Protein AF-A0A2N2HH01-F1 (afdb_monomer_lite)

Sequence (125 aa):
PMYVCATASTPIAAALALKGFSPGALLVFLLAGPATNAATMVMVGRLLGKKSAFIYVGSIIAATLVCAMAADALYLWLGFEVHAWLGDSGPEERSLLSILAALIMVAVLGRSVVLLALRKLGLRR

Radius of gyration: 20.47 Å; chains: 1; bounding box: 46×46×45 Å

Secondary structure (DSSP, 8-state):
-----HHHHHHHHHHHHTTT--HHHHHHHHHHHHHT-HHHHHHHHHHT-HHHHHHHHHHHHHHHHHHHHHHHHHHHHHT--GGGGTTT-SS----HHHHHHHHHHHHHHHHHHHHHHHHHTT---

pLDDT: mean 80.7, std 13.11, range [44.88, 96.25]

Foldseek 3Di:
DDQCDLVNLVVVLLVVLVVVDAPLVSQLSSQCRNQVDPVVLVVCCVPVHDVRSVVSVVVSVVVSVVVSVVRNVVCVVVVDRSCVVVVPVPVPPPDVVVVVVVVVVVVVVVVVVVVVVCVVVVVPD

Structure (mmCIF, N/CA/C/O backbone):
data_AF-A0A2N2HH01-F1
#
_entry.id   AF-A0A2N2HH01-F1
#
loop_
_atom_site.group_PDB
_atom_site.id
_atom_site.type_symbol
_atom_site.label_atom_id
_atom_site.label_alt_id
_atom_site.label_comp_id
_atom_site.label_asym_id
_atom_site.label_entity_id
_atom_site.label_seq_id
_atom_site.pdbx_PDB_ins_code
_atom_site.Cartn_x
_atom_site.Cartn_y
_atom_site.Cartn_z
_atom_site.occupancy
_atom_site.B_iso_or_equiv
_atom_site.auth_seq_id
_atom_site.auth_comp_id
_atom_site.auth_asym_id
_atom_site.auth_atom_id
_atom_site.pdbx_PDB_model_num
ATOM 1 N N . PRO A 1 1 ? -19.057 -1.882 -1.607 1.00 51.34 1 PRO A N 1
ATOM 2 C CA . PRO A 1 1 ? -17.781 -2.008 -0.864 1.00 51.34 1 PRO A CA 1
ATOM 3 C C . PRO A 1 1 ? -16.682 -2.603 -1.756 1.00 51.34 1 PRO A C 1
ATOM 5 O O . PRO A 1 1 ? -16.755 -3.769 -2.128 1.00 51.34 1 PRO A O 1
ATOM 8 N N . MET A 1 2 ? -15.714 -1.774 -2.155 1.00 44.88 2 MET A N 1
ATOM 9 C CA . MET A 1 2 ? -14.587 -2.207 -2.984 1.00 44.88 2 MET A CA 1
ATOM 10 C C . MET A 1 2 ? -13.596 -2.981 -2.113 1.00 44.88 2 MET A C 1
ATOM 12 O O . MET A 1 2 ? -12.880 -2.399 -1.303 1.00 44.88 2 MET A O 1
ATOM 16 N N . TYR A 1 3 ? -13.591 -4.304 -2.256 1.00 53.69 3 TYR A N 1
ATOM 17 C CA . TYR A 1 3 ? -12.553 -5.173 -1.711 1.00 53.69 3 TYR A CA 1
ATOM 18 C C . TYR A 1 3 ? -11.327 -5.021 -2.619 1.00 53.69 3 TYR A C 1
ATOM 20 O O . TYR A 1 3 ? -11.174 -5.749 -3.596 1.00 53.69 3 TYR A O 1
ATOM 28 N N . VAL A 1 4 ? -10.485 -4.023 -2.355 1.00 61.44 4 VAL A N 1
ATOM 29 C CA . VAL A 1 4 ? -9.203 -3.908 -3.055 1.00 61.44 4 VAL A CA 1
ATOM 30 C C . VAL A 1 4 ? -8.223 -4.812 -2.316 1.00 61.44 4 VAL A C 1
ATOM 32 O O . VAL A 1 4 ? -7.654 -4.451 -1.289 1.00 61.44 4 VAL A O 1
ATOM 35 N N . CYS A 1 5 ? -8.115 -6.056 -2.777 1.00 70.25 5 CYS A N 1
ATOM 36 C CA . CYS A 1 5 ? -7.090 -6.969 -2.289 1.00 70.25 5 CYS A CA 1
ATOM 37 C C . CYS A 1 5 ? -5.707 -6.459 -2.711 1.00 70.25 5 CYS A C 1
ATOM 39 O O . CYS A 1 5 ? -5.580 -5.770 -3.722 1.00 70.25 5 CYS A O 1
ATOM 41 N N . ALA A 1 6 ? -4.664 -6.824 -1.961 1.00 72.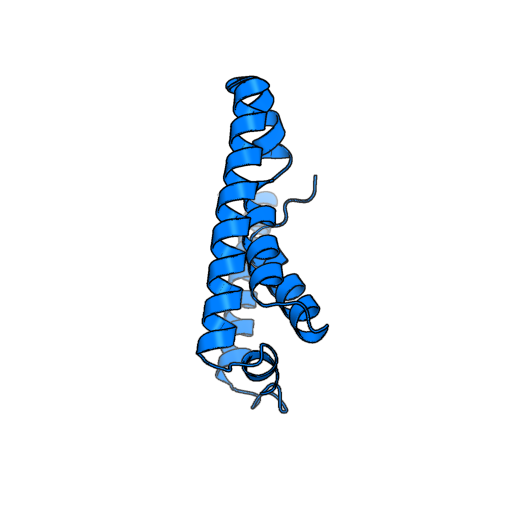62 6 ALA A N 1
ATOM 42 C CA . ALA A 1 6 ? -3.289 -6.405 -2.249 1.00 72.62 6 ALA A CA 1
ATOM 43 C C . ALA A 1 6 ? -2.898 -6.638 -3.724 1.00 72.62 6 ALA A C 1
ATOM 45 O O . ALA A 1 6 ? -2.262 -5.786 -4.333 1.00 72.62 6 ALA A O 1
ATOM 46 N N . THR A 1 7 ? -3.387 -7.729 -4.324 1.00 77.69 7 THR A N 1
ATOM 47 C CA . THR A 1 7 ? -3.196 -8.066 -5.742 1.00 77.69 7 THR A CA 1
ATOM 48 C C . THR A 1 7 ? -3.799 -7.040 -6.704 1.00 77.69 7 THR A C 1
ATOM 50 O O . THR A 1 7 ? -3.210 -6.773 -7.743 1.00 77.69 7 THR A O 1
ATOM 53 N N . ALA A 1 8 ? -4.955 -6.453 -6.380 1.00 81.00 8 ALA A N 1
ATOM 54 C CA . ALA A 1 8 ? -5.570 -5.395 -7.182 1.00 81.00 8 ALA A CA 1
ATOM 55 C C . ALA A 1 8 ? -4.874 -4.037 -6.978 1.00 81.00 8 ALA A C 1
ATOM 57 O O . ALA A 1 8 ? -4.848 -3.221 -7.897 1.00 81.00 8 ALA A O 1
ATOM 58 N N . SER A 1 9 ? -4.270 -3.802 -5.808 1.00 84.38 9 SER A N 1
ATOM 59 C CA . SER A 1 9 ? -3.494 -2.586 -5.535 1.00 84.38 9 SER A CA 1
ATOM 60 C C . SER A 1 9 ? -2.150 -2.560 -6.271 1.00 84.38 9 SER A C 1
ATOM 62 O O . SER A 1 9 ? -1.707 -1.488 -6.670 1.00 84.38 9 SER A O 1
ATOM 64 N N . THR A 1 10 ? -1.503 -3.707 -6.500 1.00 86.38 10 THR A N 1
ATOM 65 C CA . THR A 1 10 ? -0.206 -3.786 -7.200 1.00 86.38 10 THR A CA 1
ATOM 66 C C . THR A 1 10 ? -0.198 -3.158 -8.606 1.00 86.38 10 THR A C 1
ATOM 68 O O . THR A 1 10 ? 0.653 -2.300 -8.840 1.00 86.38 10 THR A O 1
ATOM 71 N N . PRO A 1 11 ? -1.113 -3.487 -9.545 1.00 84.38 11 PRO A N 1
ATOM 72 C CA . PRO A 1 11 ? -1.107 -2.873 -10.877 1.00 84.38 11 PRO A CA 1
ATOM 73 C C . PRO A 1 11 ? -1.449 -1.379 -10.836 1.00 84.38 11 PRO A C 1
ATOM 75 O O . PRO A 1 11 ? -0.938 -0.606 -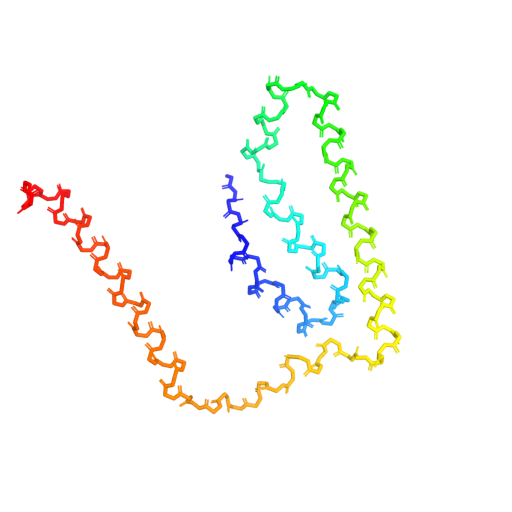11.643 1.00 84.38 11 PRO A O 1
ATOM 78 N N . ILE A 1 12 ? -2.274 -0.948 -9.877 1.00 86.44 12 ILE A N 1
ATOM 79 C CA . ILE A 1 12 ? -2.592 0.472 -9.688 1.00 86.44 12 ILE A CA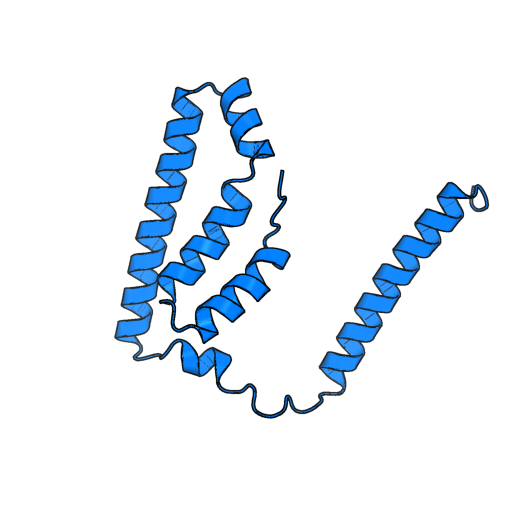 1
ATOM 80 C C . ILE A 1 12 ? -1.355 1.223 -9.187 1.00 86.44 12 ILE A C 1
ATOM 82 O O . ILE A 1 12 ? -1.037 2.286 -9.711 1.00 86.44 12 ILE A O 1
ATOM 86 N N . ALA A 1 13 ? -0.622 0.656 -8.225 1.00 87.88 13 ALA A N 1
ATOM 87 C CA . ALA A 1 13 ? 0.635 1.222 -7.748 1.00 87.88 13 ALA A CA 1
ATOM 88 C C . ALA A 1 13 ? 1.672 1.307 -8.878 1.00 87.88 13 ALA A C 1
ATOM 90 O O . ALA A 1 13 ? 2.297 2.347 -9.041 1.00 87.88 13 ALA A O 1
ATOM 91 N N . ALA A 1 14 ? 1.796 0.274 -9.716 1.00 85.06 14 ALA A N 1
ATOM 92 C CA . ALA A 1 14 ? 2.676 0.312 -10.886 1.00 85.06 14 ALA A CA 1
ATOM 93 C C . ALA A 1 14 ? 2.288 1.436 -11.868 1.00 85.06 14 ALA A C 1
ATOM 95 O O . ALA A 1 14 ? 3.143 2.194 -12.318 1.00 85.06 14 ALA A O 1
ATOM 96 N N . ALA A 1 15 ? 0.992 1.616 -12.143 1.00 85.31 15 ALA A N 1
ATOM 97 C CA . ALA A 1 15 ? 0.509 2.704 -12.995 1.00 85.31 15 ALA A CA 1
ATOM 98 C C . ALA A 1 15 ? 0.746 4.101 -12.386 1.00 85.31 15 ALA A C 1
ATOM 100 O O . ALA A 1 15 ? 1.016 5.055 -13.116 1.00 85.31 15 ALA A O 1
ATOM 101 N N . LEU A 1 16 ? 0.653 4.240 -11.059 1.00 87.38 16 LEU A N 1
ATOM 102 C CA . LEU A 1 16 ? 0.999 5.477 -10.350 1.00 87.38 16 LEU A CA 1
ATOM 103 C C . LEU A 1 16 ? 2.509 5.737 -10.374 1.00 87.38 16 LEU A C 1
ATOM 105 O O . LEU A 1 16 ? 2.929 6.883 -10.515 1.00 87.38 16 LEU A O 1
ATOM 109 N N . ALA A 1 17 ? 3.321 4.685 -10.310 1.00 85.00 17 ALA A N 1
ATOM 110 C CA . ALA A 1 17 ? 4.769 4.785 -10.406 1.00 85.00 17 ALA A CA 1
ATOM 111 C C . ALA A 1 17 ? 5.209 5.313 -11.781 1.00 85.00 17 ALA A C 1
ATOM 113 O O . ALA A 1 17 ? 6.019 6.231 -11.846 1.00 85.00 17 ALA A O 1
ATOM 114 N N . LEU A 1 18 ? 4.580 4.837 -12.867 1.00 81.81 18 LEU A N 1
ATOM 115 C CA . LEU A 1 18 ? 4.765 5.376 -14.227 1.00 81.81 18 LEU A CA 1
ATOM 116 C C . LEU A 1 18 ? 4.358 6.853 -14.359 1.00 81.81 18 LEU A C 1
ATOM 118 O O . LEU A 1 18 ? 4.793 7.543 -15.274 1.00 81.81 18 LEU A O 1
ATOM 122 N N . LYS A 1 19 ? 3.502 7.344 -13.459 1.00 81.62 19 LYS A N 1
ATOM 123 C CA . LYS A 1 19 ? 3.108 8.755 -13.373 1.00 81.62 19 LYS A CA 1
ATOM 124 C C . LYS A 1 19 ? 4.082 9.609 -12.552 1.00 81.62 19 LYS A C 1
ATOM 126 O O . LYS A 1 19 ? 3.826 10.798 -12.385 1.00 81.62 19 LYS A O 1
ATOM 131 N N . GLY A 1 20 ? 5.164 9.024 -12.038 1.00 81.44 20 GLY A N 1
ATOM 132 C CA . GLY A 1 20 ? 6.188 9.727 -11.267 1.00 81.44 20 GLY A CA 1
ATOM 133 C C . GLY A 1 20 ? 5.835 9.967 -9.800 1.00 81.44 20 GLY A C 1
ATOM 134 O O . GLY A 1 20 ? 6.384 10.877 -9.184 1.00 81.44 20 GLY A O 1
ATOM 135 N N . PHE A 1 21 ? 4.923 9.181 -9.219 1.00 86.50 21 PHE A N 1
ATOM 136 C CA . PHE A 1 21 ? 4.685 9.233 -7.773 1.00 86.50 21 PHE A CA 1
ATOM 137 C C . PHE A 1 21 ? 5.914 8.737 -6.991 1.00 86.50 21 PHE A C 1
ATOM 139 O O . PHE A 1 21 ? 6.613 7.826 -7.437 1.00 86.50 21 PHE A O 1
ATOM 146 N N . SER A 1 22 ? 6.160 9.318 -5.808 1.00 90.00 22 SER A N 1
ATOM 147 C CA . SER A 1 22 ? 7.289 8.926 -4.953 1.00 90.00 22 SER A CA 1
ATOM 148 C C . SER A 1 22 ? 7.150 7.475 -4.467 1.00 90.00 22 SER A C 1
ATOM 150 O O . SER A 1 22 ? 6.023 6.994 -4.287 1.00 90.00 22 SER A O 1
ATOM 152 N N . PRO A 1 23 ? 8.262 6.760 -4.216 1.00 87.81 23 PRO A N 1
ATOM 153 C CA . PRO A 1 23 ? 8.203 5.375 -3.762 1.00 87.81 23 PRO A CA 1
ATOM 154 C C . PRO A 1 23 ? 7.468 5.248 -2.421 1.00 87.81 23 PRO A C 1
ATOM 156 O O . PRO A 1 23 ? 6.689 4.311 -2.241 1.00 87.81 23 PRO A O 1
ATOM 159 N N . GLY A 1 24 ? 7.616 6.224 -1.519 1.00 90.69 24 GLY A N 1
ATOM 160 C CA 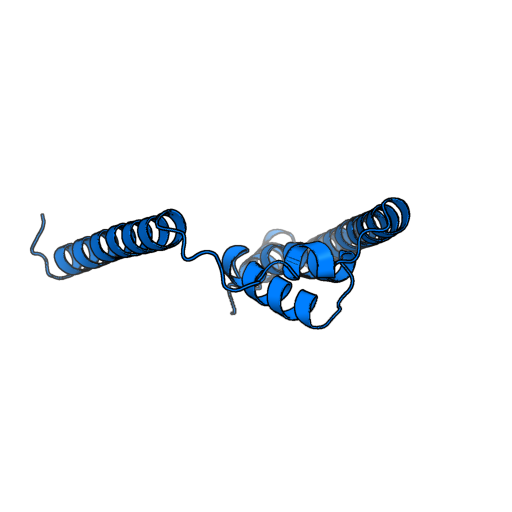. GLY A 1 24 ? 6.848 6.314 -0.282 1.00 90.69 24 GLY A CA 1
ATOM 161 C C . GLY A 1 24 ? 5.338 6.410 -0.519 1.00 90.69 24 GLY A C 1
ATOM 162 O O . GLY A 1 24 ? 4.577 5.689 0.125 1.00 90.69 24 GLY A O 1
ATOM 163 N N . ALA A 1 25 ? 4.881 7.217 -1.484 1.00 89.88 25 ALA A N 1
ATOM 164 C CA . ALA A 1 25 ? 3.456 7.340 -1.810 1.00 89.88 25 ALA A CA 1
ATOM 165 C C . ALA A 1 25 ? 2.852 6.023 -2.333 1.00 89.88 25 ALA A C 1
ATOM 167 O O . ALA A 1 25 ? 1.731 5.656 -1.968 1.00 89.88 25 ALA A O 1
ATOM 168 N N . LEU A 1 26 ? 3.610 5.276 -3.142 1.00 91.00 26 LEU A N 1
ATOM 169 C CA . LEU A 1 26 ? 3.216 3.945 -3.618 1.00 91.00 26 LEU A CA 1
ATOM 170 C C . LEU A 1 26 ? 3.098 2.949 -2.458 1.00 91.00 26 LEU A C 1
ATOM 172 O O . LEU A 1 26 ? 2.139 2.178 -2.389 1.00 91.00 26 LEU A O 1
ATOM 176 N N . LEU A 1 27 ? 4.047 3.002 -1.522 1.00 91.00 27 LEU A N 1
ATOM 177 C CA . LEU A 1 27 ? 4.085 2.163 -0.325 1.00 91.00 27 LEU A CA 1
ATOM 178 C C . LEU A 1 27 ? 2.868 2.427 0.576 1.00 91.00 27 LEU A C 1
ATOM 180 O O . LEU A 1 27 ? 2.198 1.487 1.006 1.00 91.00 27 LEU A O 1
ATOM 184 N N . VAL A 1 28 ? 2.518 3.700 0.791 1.00 91.50 28 VAL A N 1
ATOM 185 C CA . VAL A 1 28 ? 1.311 4.093 1.540 1.00 91.50 28 VAL A CA 1
ATOM 186 C C . VAL A 1 28 ? 0.058 3.532 0.878 1.00 91.50 28 VAL A C 1
ATOM 188 O O . VAL A 1 28 ? -0.773 2.942 1.564 1.00 91.50 28 VAL A O 1
ATOM 191 N N . PHE A 1 29 ? -0.076 3.660 -0.445 1.00 89.44 29 PHE A N 1
ATOM 192 C CA . PHE A 1 29 ? -1.228 3.128 -1.175 1.00 89.44 29 PHE A CA 1
ATOM 193 C C . PHE A 1 29 ? -1.355 1.600 -1.030 1.00 89.44 29 PHE A C 1
ATOM 195 O O . PHE A 1 29 ? -2.445 1.087 -0.754 1.00 89.44 29 PHE A O 1
ATOM 202 N N . LEU A 1 30 ? -0.238 0.874 -1.154 1.00 89.12 30 LEU A N 1
ATOM 203 C CA . LEU A 1 30 ? -0.195 -0.585 -1.021 1.00 89.12 30 LEU A CA 1
ATOM 204 C C . LEU A 1 30 ? -0.524 -1.071 0.396 1.00 89.12 30 LEU A C 1
ATOM 206 O O . LEU A 1 30 ? -1.168 -2.109 0.537 1.00 89.12 30 LEU A O 1
ATOM 210 N N . LEU A 1 31 ? -0.112 -0.339 1.435 1.00 88.88 31 LEU A N 1
ATOM 211 C CA . LEU A 1 31 ? -0.370 -0.702 2.831 1.00 88.88 31 LEU A CA 1
ATOM 212 C C . LEU A 1 31 ? -1.771 -0.292 3.296 1.00 88.88 31 LEU A C 1
ATOM 214 O O . LEU A 1 31 ? -2.482 -1.084 3.915 1.00 88.88 31 LEU A O 1
ATOM 218 N N . ALA A 1 32 ? -2.184 0.939 2.995 1.00 87.50 32 ALA A N 1
ATOM 219 C CA . ALA A 1 32 ? -3.449 1.484 3.470 1.00 87.50 32 ALA A CA 1
ATOM 220 C C . ALA A 1 32 ? -4.657 0.827 2.787 1.00 87.50 32 ALA A C 1
ATOM 222 O O . ALA A 1 32 ? -5.676 0.615 3.445 1.00 87.50 32 ALA A O 1
ATOM 223 N N . GLY A 1 33 ? -4.555 0.462 1.501 1.00 80.38 33 GLY A N 1
ATOM 224 C CA . GLY A 1 33 ? -5.666 -0.115 0.734 1.00 80.38 33 GLY A CA 1
ATOM 225 C C . GLY A 1 33 ? -6.248 -1.394 1.361 1.00 80.38 33 GLY A C 1
ATOM 226 O O . GLY A 1 33 ? -7.430 -1.412 1.707 1.00 80.38 33 GLY A O 1
ATOM 227 N N . PRO A 1 34 ? -5.441 -2.447 1.584 1.00 77.81 34 PRO A N 1
ATOM 228 C CA . PRO A 1 34 ? -5.897 -3.672 2.240 1.00 77.81 34 PRO A CA 1
ATOM 229 C C . PRO A 1 34 ? -6.259 -3.462 3.716 1.00 77.81 34 PRO A C 1
ATOM 231 O O . PRO A 1 34 ? -7.207 -4.075 4.210 1.00 77.81 34 PRO A O 1
ATOM 234 N N . ALA A 1 35 ? -5.518 -2.600 4.424 1.00 81.06 35 ALA A N 1
ATOM 235 C CA . ALA A 1 35 ? -5.709 -2.376 5.855 1.00 81.06 35 ALA A CA 1
ATOM 236 C C . ALA A 1 35 ? -7.023 -1.637 6.175 1.00 81.06 35 ALA A C 1
ATOM 238 O O . ALA A 1 35 ? -7.650 -1.902 7.196 1.00 81.06 35 ALA A O 1
ATOM 239 N N . THR A 1 36 ? -7.4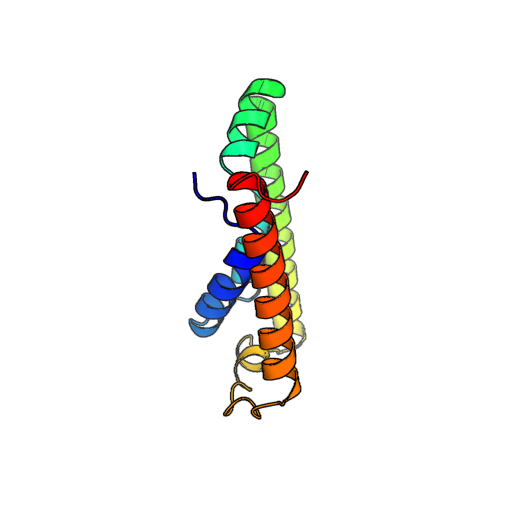95 -0.753 5.291 1.00 82.75 36 THR A N 1
ATOM 240 C CA . THR A 1 36 ? -8.681 0.097 5.521 1.00 82.75 36 THR A CA 1
ATOM 241 C C . THR A 1 36 ? -9.944 -0.396 4.811 1.00 82.75 36 THR A C 1
ATOM 243 O O . THR A 1 36 ? -10.809 0.385 4.416 1.00 82.75 36 THR A O 1
ATOM 246 N N . ASN A 1 37 ? -10.099 -1.711 4.657 1.00 79.00 37 ASN A N 1
ATOM 247 C CA . ASN A 1 37 ? -11.302 -2.280 4.056 1.00 79.00 37 ASN A CA 1
ATOM 248 C C . ASN A 1 37 ? -12.582 -1.830 4.803 1.00 79.00 37 ASN A C 1
ATOM 250 O O . ASN A 1 37 ? -12.678 -1.884 6.028 1.00 79.00 37 ASN A O 1
ATOM 254 N N . ALA A 1 38 ? -13.611 -1.407 4.061 1.00 72.75 38 ALA A N 1
ATOM 255 C CA . ALA A 1 38 ? -14.890 -0.974 4.628 1.00 72.75 38 ALA A CA 1
ATOM 256 C C . ALA A 1 38 ? -15.536 -2.039 5.538 1.00 72.75 38 ALA A C 1
ATOM 258 O O . ALA A 1 38 ? -16.166 -1.697 6.539 1.00 72.75 38 ALA A O 1
ATOM 259 N N . ALA A 1 39 ? -15.356 -3.327 5.225 1.00 73.69 39 ALA A N 1
ATOM 260 C CA . ALA A 1 39 ? -15.841 -4.420 6.061 1.00 73.69 39 ALA A CA 1
ATOM 261 C C . ALA A 1 39 ? -15.108 -4.482 7.414 1.00 73.69 39 ALA A C 1
ATOM 263 O O . ALA A 1 39 ? -15.762 -4.603 8.451 1.00 73.69 39 ALA A O 1
ATOM 264 N N . THR A 1 40 ? -13.775 -4.340 7.429 1.00 76.62 40 THR A N 1
ATOM 265 C CA . THR A 1 40 ? -12.993 -4.330 8.675 1.00 76.62 40 THR A CA 1
ATOM 266 C C . THR A 1 40 ? -13.253 -3.065 9.483 1.00 76.62 40 THR A C 1
ATOM 268 O O . THR A 1 40 ? -13.466 -3.171 10.685 1.00 76.62 40 THR A O 1
ATOM 271 N N . MET A 1 41 ? -13.357 -1.888 8.858 1.00 81.69 41 MET A N 1
ATOM 272 C CA . MET A 1 41 ? -13.681 -0.646 9.577 1.00 81.69 41 MET A CA 1
ATOM 273 C C . MET A 1 41 ? -15.049 -0.694 10.266 1.00 81.69 41 MET A C 1
ATOM 275 O O . MET A 1 41 ? -15.165 -0.310 11.432 1.00 81.69 41 MET A O 1
ATOM 279 N N . VAL A 1 42 ? -16.089 -1.191 9.584 1.00 80.94 42 VAL A N 1
ATOM 280 C CA . VAL A 1 42 ? -17.424 -1.330 10.193 1.00 80.94 42 VAL A CA 1
ATOM 281 C C . VAL A 1 42 ? -17.398 -2.352 11.330 1.00 80.94 42 VAL A C 1
ATOM 283 O O . VAL A 1 42 ? -18.005 -2.119 12.374 1.00 80.94 42 VAL A O 1
ATOM 286 N N . MET A 1 43 ? -16.684 -3.464 11.155 1.00 82.38 43 MET A N 1
ATOM 287 C CA . MET A 1 43 ? -16.590 -4.524 12.158 1.00 82.38 43 MET A CA 1
ATOM 288 C C . MET A 1 43 ? -15.807 -4.069 13.401 1.00 82.38 43 MET A C 1
ATOM 290 O O . MET A 1 43 ? -16.307 -4.223 14.513 1.00 82.38 43 MET A O 1
ATOM 294 N N . VAL A 1 44 ? -14.671 -3.386 13.227 1.00 84.19 44 VAL A N 1
ATOM 295 C CA . VAL A 1 44 ? -13.901 -2.765 14.321 1.00 84.19 44 VAL A CA 1
ATOM 296 C C . VAL A 1 44 ? -14.740 -1.712 15.045 1.00 84.19 44 VAL A C 1
ATOM 298 O O . VAL A 1 44 ? -14.819 -1.722 16.272 1.00 84.19 44 VAL A O 1
ATOM 301 N N . GLY A 1 45 ? -15.439 -0.843 14.309 1.00 84.19 45 GLY A N 1
ATOM 302 C CA . GLY A 1 45 ? -16.301 0.178 14.904 1.00 84.19 45 GLY A CA 1
ATOM 303 C C . GLY A 1 45 ? -17.469 -0.396 15.713 1.00 84.19 45 GLY A C 1
ATOM 304 O O . GLY A 1 45 ? -17.854 0.201 16.721 1.00 84.19 45 GLY A O 1
ATOM 305 N N . ARG A 1 46 ? -18.020 -1.549 15.303 1.00 82.94 46 ARG A N 1
ATOM 306 C CA . ARG A 1 46 ? -19.131 -2.220 15.999 1.00 82.94 46 ARG A CA 1
ATOM 307 C C . ARG A 1 46 ? -18.691 -3.111 17.159 1.00 82.94 46 ARG A C 1
ATOM 309 O O . ARG A 1 46 ? -19.394 -3.130 18.161 1.00 82.94 46 ARG A O 1
ATOM 316 N N . LEU A 1 47 ? -17.576 -3.833 17.039 1.00 86.00 47 LEU A N 1
ATOM 317 C CA . LEU A 1 47 ? -17.123 -4.777 18.069 1.00 86.00 47 LEU A CA 1
ATOM 318 C C . LEU A 1 47 ? -16.221 -4.134 19.125 1.00 86.00 47 LEU A C 1
ATOM 320 O O . LEU A 1 47 ? -16.346 -4.459 20.299 1.00 86.00 47 LEU A O 1
ATOM 324 N N . LEU A 1 48 ? -15.319 -3.232 18.727 1.00 84.19 48 LEU A N 1
ATOM 325 C CA . LEU A 1 48 ? -14.343 -2.603 19.630 1.00 84.19 48 LEU A CA 1
ATOM 326 C C . LEU A 1 48 ? -14.724 -1.154 19.993 1.00 84.19 48 LEU A C 1
ATOM 328 O O . LEU A 1 48 ? -14.117 -0.537 20.869 1.00 84.19 48 LEU A O 1
ATOM 332 N N . GLY A 1 49 ? -15.747 -0.600 19.339 1.00 88.25 49 GLY A N 1
ATOM 333 C CA . GLY A 1 49 ? -16.265 0.741 19.595 1.00 88.25 49 GLY A CA 1
ATOM 334 C C . GLY A 1 49 ? -15.520 1.862 18.857 1.00 88.25 49 GLY A C 1
ATOM 335 O O . GLY A 1 49 ? -14.417 1.706 18.331 1.00 88.25 49 GLY A O 1
ATOM 336 N N . LYS A 1 50 ? -16.137 3.052 18.835 1.00 86.06 50 LYS A N 1
ATOM 337 C CA . LYS A 1 50 ? -15.679 4.206 18.033 1.00 86.06 50 LYS A CA 1
ATOM 338 C C . LYS A 1 50 ? -14.274 4.702 18.393 1.00 86.06 50 LYS A C 1
ATOM 340 O O . LYS A 1 50 ? -13.522 5.077 17.501 1.00 86.06 50 LYS A O 1
ATOM 345 N N . LYS A 1 51 ? -13.904 4.694 19.681 1.00 89.56 51 LYS A N 1
ATOM 346 C CA . LYS A 1 51 ? -12.569 5.133 20.132 1.00 89.56 51 LYS A CA 1
ATOM 347 C C . LYS A 1 51 ? -11.466 4.219 19.591 1.00 89.56 51 LYS A C 1
ATOM 349 O O . LYS A 1 51 ? -10.450 4.708 19.112 1.00 89.56 51 LYS A O 1
ATOM 354 N N . SER A 1 52 ? -11.695 2.906 19.613 1.00 86.62 52 SER A N 1
ATOM 355 C CA . SER A 1 52 ? -10.739 1.924 19.097 1.00 86.62 52 SER A CA 1
ATOM 356 C C . SER A 1 52 ? -10.592 2.020 17.576 1.00 86.62 52 SER A C 1
ATOM 358 O O . SER A 1 52 ? -9.475 1.969 17.072 1.00 86.62 52 SER A O 1
ATOM 360 N N . ALA A 1 53 ? -11.682 2.288 16.847 1.00 87.25 53 ALA A N 1
ATOM 361 C CA . ALA A 1 53 ? -11.621 2.537 15.405 1.00 87.25 53 ALA A CA 1
ATOM 362 C C . ALA A 1 53 ? -10.758 3.763 15.044 1.00 87.25 53 ALA A C 1
ATOM 364 O O . ALA A 1 53 ? -9.978 3.703 14.096 1.00 87.25 53 ALA A O 1
ATOM 365 N N . PHE A 1 54 ? -10.840 4.852 15.818 1.00 89.69 54 PHE A N 1
ATOM 366 C CA . PHE A 1 54 ? -9.970 6.019 15.624 1.00 89.69 54 PHE A CA 1
ATOM 367 C C . PHE A 1 54 ? -8.498 5.699 15.890 1.00 89.69 54 PHE A C 1
ATOM 369 O O . PHE A 1 54 ? -7.643 6.098 15.106 1.00 89.69 54 PHE A O 1
ATOM 376 N N . ILE A 1 55 ? -8.203 4.958 16.961 1.00 91.31 55 ILE A N 1
ATOM 377 C CA . ILE A 1 55 ? -6.832 4.527 17.270 1.00 91.31 55 ILE A CA 1
ATOM 378 C C . ILE A 1 55 ? -6.294 3.613 16.162 1.00 91.31 55 ILE A C 1
ATOM 380 O O . ILE A 1 55 ? -5.146 3.762 15.762 1.00 91.31 55 ILE A O 1
ATOM 384 N N . TYR A 1 56 ? -7.124 2.715 15.630 1.00 89.06 56 TYR A N 1
ATOM 385 C CA . TYR A 1 56 ? -6.766 1.817 14.532 1.00 89.06 56 TYR A CA 1
ATOM 386 C C . TYR A 1 56 ? -6.409 2.570 13.245 1.00 89.06 56 TYR A C 1
ATOM 388 O O . TYR A 1 56 ? -5.364 2.331 12.650 1.00 89.06 56 TYR A O 1
ATOM 396 N N . VAL A 1 57 ? -7.246 3.520 12.822 1.00 90.00 57 VAL A N 1
ATOM 397 C CA . VAL A 1 57 ? -6.944 4.336 11.636 1.00 90.00 57 VAL A CA 1
ATOM 398 C C . VAL A 1 57 ? -5.737 5.239 11.898 1.00 90.00 57 VAL A C 1
ATOM 400 O O . VAL A 1 57 ? -4.859 5.353 11.046 1.00 90.00 57 VAL A O 1
ATOM 403 N N . GLY A 1 58 ? -5.648 5.830 13.091 1.00 92.50 58 GLY A N 1
ATOM 404 C CA . GLY A 1 58 ? -4.517 6.661 13.494 1.00 92.50 58 GLY A CA 1
ATOM 405 C C . GLY A 1 58 ? -3.188 5.904 13.486 1.00 92.50 58 GLY A C 1
ATOM 406 O O . GLY A 1 58 ? -2.192 6.438 13.002 1.00 92.50 58 GLY A O 1
ATOM 407 N N . SER A 1 59 ? -3.164 4.651 13.950 1.00 92.50 59 SER A N 1
ATOM 408 C CA . SER A 1 59 ? -1.952 3.828 13.937 1.00 92.50 59 SER A CA 1
ATOM 409 C C . SER A 1 59 ? -1.541 3.435 12.520 1.00 92.50 59 SER A C 1
ATOM 411 O O . SER A 1 59 ? -0.351 3.469 12.217 1.00 92.50 59 SER A O 1
ATOM 413 N N . ILE A 1 60 ? -2.499 3.150 11.628 1.00 92.00 60 ILE A N 1
ATOM 414 C CA . ILE A 1 60 ? -2.216 2.913 10.205 1.00 92.00 60 ILE A CA 1
ATOM 415 C C . ILE A 1 60 ? -1.604 4.162 9.571 1.00 92.00 60 ILE A C 1
ATOM 417 O O . ILE A 1 60 ? -0.579 4.054 8.902 1.00 92.00 60 ILE A O 1
ATOM 421 N N . ILE A 1 61 ? -2.188 5.343 9.793 1.00 92.75 61 ILE A N 1
ATOM 422 C CA . ILE A 1 61 ? -1.666 6.606 9.251 1.00 92.75 61 ILE A CA 1
ATOM 423 C C . ILE A 1 61 ? -0.242 6.852 9.760 1.00 92.75 61 ILE A C 1
ATOM 425 O O . ILE A 1 61 ? 0.655 7.116 8.965 1.00 92.75 61 ILE A O 1
ATOM 429 N N . ALA A 1 62 ? -0.010 6.710 11.066 1.00 95.25 62 ALA A N 1
ATOM 430 C CA . ALA A 1 62 ? 1.308 6.928 11.651 1.00 95.25 62 ALA A CA 1
ATOM 431 C C . ALA A 1 62 ? 2.348 5.935 11.108 1.00 95.25 62 ALA A C 1
ATOM 433 O O . ALA A 1 62 ? 3.416 6.347 10.662 1.00 95.25 62 ALA A O 1
ATOM 434 N N . ALA A 1 63 ? 2.029 4.638 11.090 1.00 94.25 63 ALA A N 1
ATOM 435 C CA . ALA A 1 63 ? 2.939 3.605 10.603 1.00 94.25 63 ALA A CA 1
ATOM 436 C C . ALA A 1 63 ? 3.258 3.778 9.112 1.00 94.25 63 ALA A C 1
ATOM 438 O O . ALA A 1 63 ? 4.420 3.727 8.718 1.00 94.25 63 ALA A O 1
ATOM 439 N N . THR A 1 64 ? 2.240 4.030 8.283 1.00 93.88 64 THR A N 1
ATOM 440 C CA . THR A 1 64 ? 2.435 4.216 6.839 1.00 93.88 64 THR A CA 1
ATOM 441 C C . THR A 1 64 ? 3.237 5.474 6.527 1.00 93.88 64 THR A C 1
ATOM 443 O O . THR A 1 64 ? 4.112 5.401 5.673 1.00 93.88 64 THR A O 1
ATOM 446 N N . LEU A 1 65 ? 3.028 6.585 7.243 1.00 94.75 65 LEU A N 1
ATOM 447 C CA . LEU A 1 65 ? 3.840 7.798 7.090 1.00 94.75 65 LEU A CA 1
ATOM 448 C C . LEU A 1 65 ? 5.301 7.573 7.486 1.00 94.75 65 LEU A C 1
ATOM 450 O O . LEU A 1 65 ? 6.195 7.962 6.740 1.00 94.75 65 LEU A O 1
ATOM 454 N N . VAL A 1 66 ? 5.553 6.913 8.620 1.00 96.25 66 VAL A N 1
ATOM 455 C CA . VAL A 1 66 ? 6.923 6.591 9.055 1.00 96.25 66 VAL A CA 1
ATOM 456 C C . VAL A 1 66 ? 7.620 5.717 8.014 1.00 96.25 66 VAL A C 1
ATOM 458 O O . VAL A 1 66 ? 8.743 6.016 7.611 1.00 96.25 66 VAL A O 1
ATOM 461 N N . CYS A 1 67 ? 6.945 4.675 7.522 1.00 93.81 67 CYS A N 1
ATOM 462 C CA . CYS A 1 67 ? 7.476 3.824 6.460 1.00 93.81 67 CYS A CA 1
ATOM 463 C C . CYS A 1 67 ? 7.684 4.584 5.144 1.00 93.81 67 CYS A C 1
ATOM 465 O O . CYS A 1 67 ? 8.678 4.340 4.470 1.00 93.81 67 CYS A O 1
ATOM 467 N N . ALA A 1 68 ? 6.787 5.502 4.781 1.00 94.00 68 ALA A N 1
ATOM 468 C CA . ALA A 1 68 ? 6.905 6.307 3.568 1.00 94.00 68 ALA A CA 1
ATOM 469 C C . ALA A 1 68 ? 8.129 7.219 3.618 1.00 94.00 68 ALA A C 1
ATOM 471 O O . ALA A 1 68 ? 8.935 7.208 2.697 1.00 94.00 68 ALA A O 1
ATOM 472 N N . MET A 1 69 ? 8.301 7.946 4.726 1.00 94.12 69 MET A N 1
ATOM 473 C CA . MET A 1 69 ? 9.461 8.810 4.939 1.00 94.12 69 MET A CA 1
ATOM 474 C C . MET A 1 69 ? 10.758 8.003 4.951 1.00 94.12 69 MET A C 1
ATOM 476 O O . MET A 1 69 ? 11.744 8.425 4.355 1.00 94.12 69 MET A O 1
ATOM 480 N N . ALA A 1 70 ? 10.758 6.830 5.592 1.00 94.00 70 ALA A N 1
ATOM 481 C CA . ALA A 1 70 ? 11.907 5.932 5.583 1.00 94.00 70 ALA A CA 1
ATOM 482 C C . ALA A 1 70 ? 12.225 5.425 4.167 1.00 94.00 70 ALA A C 1
ATOM 484 O O . ALA A 1 70 ? 13.390 5.390 3.787 1.00 94.00 70 ALA A O 1
ATOM 485 N N . ALA A 1 71 ? 11.209 5.068 3.378 1.00 90.62 71 ALA A N 1
ATOM 486 C CA . ALA A 1 71 ? 11.382 4.619 2.001 1.00 90.62 71 ALA A CA 1
ATOM 487 C C . ALA A 1 71 ? 11.897 5.741 1.091 1.00 90.62 71 ALA A C 1
ATOM 489 O O . ALA A 1 71 ? 12.849 5.517 0.349 1.00 90.62 71 ALA A O 1
ATOM 490 N N . ASP A 1 72 ? 11.329 6.945 1.184 1.00 90.94 72 ASP A N 1
ATOM 491 C CA . ASP A 1 72 ? 11.784 8.107 0.416 1.00 90.94 72 ASP A CA 1
ATOM 492 C C . ASP A 1 72 ? 13.223 8.492 0.802 1.00 90.94 72 ASP A C 1
ATOM 494 O O . ASP A 1 72 ? 14.057 8.715 -0.075 1.00 90.94 72 ASP A O 1
ATOM 498 N N . ALA A 1 73 ? 13.559 8.487 2.098 1.00 90.56 73 ALA A N 1
ATOM 499 C CA . ALA A 1 73 ? 14.918 8.746 2.577 1.00 90.56 73 ALA A CA 1
ATOM 500 C C . ALA A 1 73 ? 15.916 7.676 2.109 1.00 90.56 73 ALA A C 1
ATOM 502 O O . ALA A 1 73 ? 17.032 8.002 1.708 1.00 90.56 73 ALA A O 1
ATOM 503 N N . LEU A 1 74 ? 15.512 6.404 2.130 1.00 89.44 74 LEU A N 1
ATOM 504 C CA . LEU A 1 74 ? 16.333 5.300 1.646 1.00 89.44 74 LEU A CA 1
ATOM 505 C C . LEU A 1 74 ? 16.573 5.420 0.136 1.00 89.44 74 LEU A C 1
ATOM 507 O O . LEU A 1 74 ? 17.708 5.302 -0.308 1.00 89.44 74 LEU A O 1
ATOM 511 N N . TYR A 1 75 ? 15.540 5.719 -0.653 1.00 86.38 75 TYR A N 1
ATOM 512 C CA . TYR A 1 75 ? 15.678 5.921 -2.099 1.00 86.38 75 TYR A CA 1
ATOM 513 C C . TYR A 1 75 ? 16.571 7.118 -2.441 1.00 86.38 75 TYR A C 1
ATOM 515 O O . TYR A 1 75 ? 17.413 7.009 -3.332 1.00 86.38 75 TYR A O 1
ATOM 523 N N . LEU A 1 76 ? 16.450 8.221 -1.695 1.00 85.88 76 LEU A N 1
ATOM 524 C CA . LEU A 1 76 ? 17.346 9.374 -1.810 1.00 85.88 76 LEU A CA 1
ATOM 525 C C . LEU A 1 76 ? 18.799 9.006 -1.486 1.00 85.88 76 LEU A C 1
ATOM 527 O O . LEU A 1 76 ? 19.705 9.442 -2.190 1.00 85.88 76 LEU A O 1
ATOM 531 N N . TRP A 1 77 ? 19.028 8.192 -0.450 1.00 86.69 77 TRP A N 1
ATOM 532 C CA . TRP A 1 77 ? 20.375 7.775 -0.053 1.00 86.69 77 TRP A CA 1
ATOM 533 C C . TRP A 1 77 ? 21.025 6.827 -1.068 1.00 86.69 77 TRP A C 1
ATOM 535 O O . TRP A 1 77 ? 22.221 6.938 -1.326 1.00 86.69 77 TRP A O 1
ATOM 545 N N . LEU A 1 78 ? 20.245 5.928 -1.678 1.00 83.62 78 LEU A N 1
ATOM 546 C CA . LEU A 1 78 ? 20.739 5.016 -2.716 1.00 83.62 78 LEU A CA 1
ATOM 547 C C . LEU A 1 78 ? 20.846 5.681 -4.099 1.00 83.62 78 LEU A C 1
ATOM 549 O O . LEU A 1 78 ? 21.447 5.097 -4.998 1.00 83.62 78 LEU A O 1
ATOM 553 N N . GLY A 1 79 ? 20.274 6.876 -4.288 1.00 76.19 79 GLY A N 1
ATOM 554 C CA . GLY A 1 79 ? 20.231 7.548 -5.589 1.00 76.19 79 GLY A CA 1
ATOM 555 C C . GLY A 1 79 ? 19.403 6.791 -6.633 1.00 76.19 79 GLY A C 1
ATOM 556 O O . GLY A 1 79 ? 19.634 6.947 -7.830 1.00 76.19 79 GLY A O 1
ATOM 557 N N . PHE A 1 80 ? 18.465 5.943 -6.199 1.00 72.94 80 PHE A N 1
ATOM 558 C CA . PHE A 1 80 ? 17.612 5.188 -7.111 1.00 72.94 80 PHE A CA 1
ATOM 559 C C . PHE A 1 80 ? 16.458 6.053 -7.611 1.00 72.94 80 PHE A C 1
ATOM 561 O O . PHE A 1 80 ? 15.655 6.556 -6.827 1.00 72.94 80 PHE A O 1
ATOM 568 N N . GLU A 1 81 ? 16.313 6.160 -8.930 1.00 66.56 81 GLU A N 1
ATOM 569 C CA . GLU A 1 81 ? 15.063 6.636 -9.510 1.00 66.56 81 GLU A CA 1
ATOM 570 C C . GLU A 1 81 ? 14.016 5.522 -9.467 1.00 66.56 81 GLU A C 1
ATOM 572 O O . GLU A 1 81 ? 14.279 4.386 -9.864 1.00 66.56 81 GLU A O 1
ATOM 577 N N . VAL A 1 82 ? 12.791 5.855 -9.047 1.00 64.25 82 VAL A N 1
ATOM 578 C CA . VAL A 1 82 ? 11.626 4.947 -9.116 1.00 64.25 82 VAL A CA 1
ATOM 579 C C . VAL A 1 82 ? 11.473 4.359 -10.522 1.00 64.25 82 VAL A C 1
ATOM 581 O O . VAL A 1 82 ? 11.134 3.189 -10.679 1.00 64.25 82 VAL A O 1
ATOM 584 N N . HIS A 1 83 ? 11.810 5.146 -11.547 1.00 57.16 83 HIS A N 1
ATOM 585 C CA . HIS A 1 83 ? 11.753 4.750 -12.950 1.00 57.16 83 HIS A CA 1
ATOM 586 C C . HIS A 1 83 ? 12.768 3.668 -13.335 1.00 57.16 83 HIS A C 1
ATOM 588 O O . HIS A 1 83 ? 12.511 2.950 -14.294 1.00 57.16 83 HIS A O 1
ATOM 594 N N . ALA A 1 84 ? 13.861 3.467 -12.590 1.00 57.78 84 ALA A N 1
ATOM 595 C CA . ALA A 1 84 ? 14.845 2.425 -12.901 1.00 57.78 84 ALA A CA 1
ATOM 596 C C . ALA A 1 84 ? 14.278 0.999 -12.741 1.00 57.78 84 ALA A C 1
ATOM 598 O O . ALA A 1 84 ? 14.744 0.073 -13.394 1.00 57.78 84 ALA A O 1
ATOM 599 N N . TRP A 1 85 ? 13.239 0.827 -11.916 1.00 62.78 85 TRP A N 1
ATOM 600 C CA . TRP A 1 85 ? 12.581 -0.464 -11.675 1.00 62.78 85 TRP A CA 1
ATOM 601 C C . TRP A 1 85 ? 11.441 -0.744 -12.670 1.00 62.78 85 TRP A C 1
ATOM 603 O O . TRP A 1 85 ? 11.025 -1.888 -12.823 1.00 62.78 85 TRP A O 1
ATOM 613 N N . LEU A 1 86 ? 10.918 0.298 -13.330 1.00 60.50 86 LEU A N 1
ATOM 614 C CA . LEU A 1 86 ? 9.820 0.216 -14.310 1.00 60.50 86 LEU A CA 1
ATOM 615 C C . LEU A 1 86 ? 10.304 0.382 -15.763 1.00 60.50 86 LEU A C 1
ATOM 617 O O . LEU A 1 86 ? 9.610 -0.020 -16.698 1.00 60.50 86 LEU A O 1
ATOM 621 N N . GLY A 1 87 ? 11.483 0.983 -15.942 1.00 50.62 87 GLY A N 1
ATOM 622 C CA . GLY A 1 87 ? 12.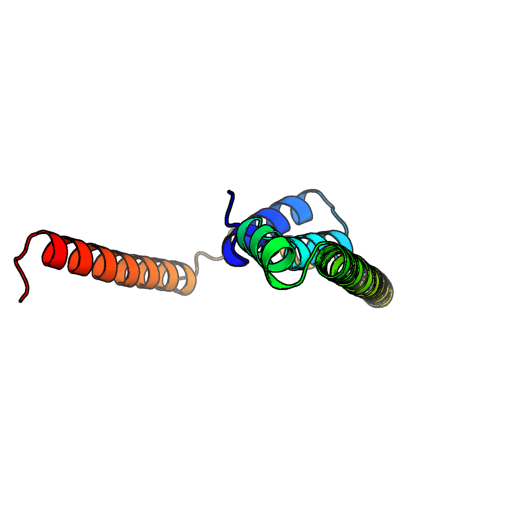057 1.421 -17.213 1.00 50.62 87 GLY A CA 1
ATOM 623 C C . GLY A 1 87 ? 12.723 0.333 -18.050 1.00 50.62 87 GLY A C 1
ATOM 624 O O . GLY A 1 87 ? 13.046 0.608 -19.199 1.00 50.62 87 GLY A O 1
ATOM 625 N N . ASP A 1 88 ? 12.854 -0.894 -17.541 1.00 49.78 88 ASP A N 1
ATOM 626 C CA . ASP A 1 88 ? 13.244 -2.059 -18.352 1.00 49.78 88 ASP A CA 1
ATOM 627 C C . ASP A 1 88 ? 12.026 -2.899 -18.771 1.00 49.78 88 ASP A C 1
ATOM 629 O O . ASP A 1 88 ? 12.049 -4.121 -18.843 1.00 49.78 88 ASP A O 1
ATOM 633 N N . SER A 1 89 ? 10.925 -2.209 -19.073 1.00 52.59 89 SER A N 1
ATOM 634 C CA . SER A 1 89 ? 9.910 -2.709 -20.001 1.00 52.59 89 SER A CA 1
ATOM 635 C C . SER A 1 89 ? 10.255 -2.282 -21.436 1.00 52.59 89 SER A C 1
ATOM 637 O O . SER A 1 89 ? 9.388 -1.900 -22.223 1.00 52.59 89 SER A O 1
ATOM 639 N N . GLY A 1 90 ? 11.538 -2.412 -21.815 1.00 47.19 90 GLY A N 1
ATOM 640 C CA . GLY A 1 90 ? 11.864 -2.790 -23.193 1.00 47.19 90 GLY A CA 1
ATOM 641 C C . GLY A 1 90 ? 11.015 -4.011 -23.574 1.00 47.19 90 GLY A C 1
ATOM 642 O O . GLY A 1 90 ? 10.551 -4.691 -22.659 1.00 47.19 90 GLY A O 1
ATOM 643 N N . PRO A 1 91 ? 10.725 -4.251 -24.870 1.00 46.19 91 PRO A N 1
ATOM 644 C CA . PRO A 1 91 ? 9.780 -5.280 -25.306 1.00 46.19 91 PRO A CA 1
ATOM 645 C C . PRO A 1 91 ? 10.069 -6.538 -24.510 1.00 46.19 91 PRO A C 1
ATOM 647 O O . PRO A 1 91 ? 11.131 -7.115 -24.731 1.00 46.19 91 PRO A O 1
ATOM 650 N N . GLU A 1 92 ? 9.194 -6.838 -23.533 1.00 51.56 92 GLU A N 1
ATOM 651 C CA . GLU A 1 92 ? 9.408 -7.892 -22.544 1.00 51.56 92 GLU A CA 1
ATOM 652 C C . GLU A 1 92 ? 9.923 -9.054 -23.366 1.00 51.56 92 GLU A C 1
ATOM 654 O O . GLU A 1 92 ? 9.208 -9.474 -24.289 1.00 51.56 92 GLU A O 1
ATOM 659 N N . GLU A 1 93 ? 11.192 -9.451 -23.176 1.00 50.94 93 GLU A N 1
ATOM 660 C CA . GLU A 1 93 ? 11.692 -10.632 -23.859 1.00 50.94 93 GLU A CA 1
ATOM 661 C C . GLU A 1 93 ? 10.616 -11.652 -23.594 1.00 50.94 93 GLU A C 1
ATOM 663 O O . GLU A 1 93 ? 10.299 -11.892 -22.430 1.00 50.94 93 GLU A O 1
ATOM 668 N N . ARG A 1 94 ? 9.950 -12.066 -24.675 1.00 53.75 94 ARG A N 1
ATOM 669 C CA . ARG A 1 94 ? 8.656 -12.736 -24.698 1.00 53.75 94 ARG A CA 1
ATOM 670 C C . ARG A 1 94 ? 8.885 -14.114 -24.108 1.00 53.75 94 ARG A C 1
ATOM 672 O O . ARG A 1 94 ? 8.971 -15.111 -24.822 1.00 53.75 94 ARG A O 1
ATOM 679 N N . SER A 1 95 ? 9.171 -14.130 -22.818 1.00 67.88 95 SER A N 1
ATOM 680 C CA . SER A 1 95 ? 9.915 -15.186 -22.190 1.00 67.88 95 SER A CA 1
ATOM 681 C C . SER A 1 95 ? 8.908 -16.289 -22.092 1.00 67.88 95 SER A C 1
ATOM 683 O O . SER A 1 95 ? 7.804 -16.111 -21.573 1.00 67.88 95 SER A O 1
ATOM 685 N N . LEU A 1 96 ? 9.260 -17.440 -22.648 1.00 77.06 96 LEU A N 1
ATOM 686 C CA . LEU A 1 96 ? 8.387 -18.605 -22.634 1.00 77.06 96 LEU A CA 1
ATOM 687 C C . LEU A 1 96 ? 7.890 -18.883 -21.205 1.00 77.06 96 LEU A C 1
ATOM 689 O O . LEU A 1 96 ? 6.779 -19.366 -21.029 1.00 77.06 96 LEU A O 1
ATOM 693 N N . LEU A 1 97 ? 8.663 -18.480 -20.192 1.00 78.88 97 LEU A N 1
ATOM 694 C CA . LEU A 1 97 ? 8.310 -18.547 -18.784 1.00 78.88 97 LEU A CA 1
ATOM 695 C C . LEU A 1 97 ? 7.086 -17.697 -18.390 1.00 78.88 97 LEU A C 1
ATOM 697 O O . LEU A 1 97 ? 6.231 -18.213 -17.670 1.00 78.88 97 LEU A O 1
ATOM 701 N N . SER A 1 98 ? 6.955 -16.444 -18.851 1.00 76.88 98 SER A N 1
ATOM 702 C CA . SER A 1 98 ? 5.800 -15.595 -18.503 1.00 76.88 98 SER A CA 1
ATOM 703 C C . SER A 1 98 ? 4.523 -16.108 -19.170 1.00 76.88 98 SER A C 1
ATOM 705 O O . SER A 1 98 ? 3.475 -16.206 -18.526 1.00 76.88 98 SER A O 1
ATOM 707 N N . ILE A 1 99 ? 4.631 -16.576 -20.417 1.00 84.12 99 ILE A N 1
ATOM 708 C CA . ILE A 1 99 ? 3.523 -17.207 -21.149 1.00 84.12 99 ILE A CA 1
ATOM 709 C C . ILE A 1 99 ? 3.107 -18.528 -20.488 1.00 84.12 99 ILE A C 1
ATOM 711 O O . ILE A 1 99 ? 1.916 -18.767 -20.284 1.00 84.12 99 ILE A O 1
ATOM 715 N N . LEU A 1 100 ? 4.065 -19.382 -20.116 1.00 88.69 100 LEU A N 1
ATOM 716 C CA . LEU A 1 100 ? 3.786 -20.644 -19.426 1.00 88.69 100 LEU A CA 1
ATOM 717 C C . LEU A 1 100 ? 3.146 -20.402 -18.056 1.00 88.69 100 LEU A C 1
ATOM 719 O O . LEU A 1 100 ? 2.154 -21.052 -17.734 1.00 88.69 100 LEU A O 1
ATOM 723 N N . ALA A 1 101 ? 3.648 -19.444 -17.272 1.00 84.88 101 ALA A N 1
ATOM 724 C CA . ALA A 1 101 ? 3.067 -19.087 -15.979 1.00 84.88 101 ALA A CA 1
ATOM 725 C C . ALA A 1 101 ? 1.623 -18.579 -16.124 1.00 84.88 101 ALA A C 1
ATOM 727 O O . ALA A 1 101 ? 0.738 -19.006 -15.376 1.00 84.88 101 ALA A O 1
ATOM 728 N N . ALA A 1 102 ? 1.362 -17.733 -17.125 1.00 85.81 102 ALA A N 1
ATOM 729 C CA . ALA A 1 102 ? 0.017 -17.262 -17.439 1.00 85.81 102 ALA A CA 1
ATOM 730 C C . ALA A 1 102 ? -0.914 -18.419 -17.844 1.00 85.81 102 ALA A C 1
ATOM 732 O O . ALA A 1 102 ? -2.020 -18.529 -17.311 1.00 85.81 102 ALA A O 1
ATOM 733 N N . LEU A 1 103 ? -0.467 -19.326 -18.721 1.00 91.25 103 LEU A N 1
ATOM 734 C CA . LEU A 1 103 ? -1.243 -20.501 -19.138 1.00 91.25 103 LEU A CA 1
ATOM 735 C C . LEU A 1 103 ? -1.546 -21.444 -17.970 1.00 91.25 103 LEU A C 1
ATOM 737 O O . LEU A 1 103 ? -2.673 -21.922 -17.850 1.00 91.25 103 LEU A O 1
ATOM 741 N N . ILE A 1 104 ? -0.576 -21.680 -17.084 1.00 92.50 104 ILE A N 1
ATOM 742 C CA . ILE A 1 104 ? -0.762 -22.498 -15.879 1.00 92.50 104 ILE A CA 1
ATOM 743 C C . ILE A 1 104 ? -1.809 -21.858 -14.965 1.00 92.50 104 ILE A C 1
ATOM 745 O O . ILE A 1 104 ? -2.734 -22.541 -14.524 1.00 92.50 104 ILE A O 1
ATOM 749 N N . MET A 1 105 ? -1.718 -20.549 -14.717 1.00 87.25 105 MET A N 1
ATOM 750 C CA . MET A 1 105 ? -2.703 -19.827 -13.906 1.00 87.25 105 MET A CA 1
ATOM 751 C C . MET A 1 105 ? -4.107 -19.914 -14.504 1.00 87.25 105 MET A C 1
ATOM 753 O O . MET A 1 105 ? -5.063 -20.235 -13.793 1.00 87.25 105 MET A O 1
ATOM 757 N N . VAL A 1 106 ? -4.237 -19.703 -15.815 1.00 91.19 106 VAL A N 1
ATOM 758 C CA . VAL A 1 106 ? -5.516 -19.836 -16.526 1.00 91.19 106 VAL A CA 1
ATOM 759 C C . VAL A 1 106 ? -6.046 -21.268 -16.444 1.00 91.19 106 VAL A C 1
ATOM 761 O O . VAL A 1 106 ? -7.235 -21.454 -16.199 1.00 91.19 106 VAL A O 1
ATOM 764 N N . ALA A 1 107 ? -5.195 -22.289 -16.567 1.00 93.25 107 ALA A N 1
ATOM 765 C CA . ALA A 1 107 ? -5.603 -23.686 -16.443 1.00 93.25 107 ALA A CA 1
ATOM 766 C C . ALA A 1 107 ? -6.086 -24.034 -15.022 1.00 93.25 107 ALA A C 1
ATOM 768 O O . ALA A 1 107 ? -7.092 -24.728 -14.862 1.00 93.25 107 ALA A O 1
ATOM 769 N N . VAL A 1 108 ? -5.415 -23.530 -13.981 1.00 91.56 108 VAL A N 1
ATOM 770 C CA . VAL A 1 108 ? -5.806 -23.733 -12.574 1.00 91.56 108 VAL A CA 1
ATOM 771 C C . VAL A 1 108 ? -7.134 -23.038 -12.263 1.00 91.56 108 VAL A C 1
ATOM 773 O O . VAL A 1 108 ? -8.019 -23.647 -11.654 1.00 91.56 108 VAL A O 1
ATOM 776 N N . LEU A 1 109 ? -7.305 -21.793 -12.716 1.00 88.38 109 LEU A N 1
ATOM 777 C CA . LEU A 1 109 ? -8.557 -21.043 -12.580 1.00 88.38 109 LEU A CA 1
ATOM 778 C C . LEU A 1 109 ? -9.691 -21.685 -13.389 1.00 88.38 109 LEU A C 1
ATOM 780 O O . LEU A 1 109 ? -10.796 -21.858 -12.884 1.00 88.38 109 LEU A O 1
ATOM 784 N N . GLY A 1 110 ? -9.415 -22.113 -14.620 1.00 92.38 110 GLY A N 1
ATOM 785 C CA . GLY A 1 110 ? -10.374 -22.823 -15.460 1.00 92.38 110 GLY A CA 1
ATOM 786 C C . GLY A 1 110 ? -10.834 -24.120 -14.803 1.00 92.38 110 GLY A C 1
ATOM 787 O O . GLY A 1 110 ? -12.032 -24.361 -14.681 1.00 92.38 110 GLY A O 1
ATOM 788 N N . ARG A 1 111 ? -9.902 -24.925 -14.277 1.00 92.69 111 ARG A N 1
ATOM 789 C CA . ARG A 1 111 ? -10.228 -26.151 -13.539 1.00 92.69 111 ARG A CA 1
ATOM 790 C C . ARG A 1 111 ? -11.091 -25.864 -12.313 1.00 92.69 111 ARG A C 1
ATOM 792 O O . ARG A 1 111 ? -12.045 -26.602 -12.077 1.00 92.69 111 ARG A O 1
ATOM 799 N N . SER A 1 112 ? -10.783 -24.831 -11.530 1.00 86.62 112 SER A N 1
ATOM 800 C CA . SER A 1 112 ? -11.559 -24.513 -10.325 1.00 86.62 112 SER A CA 1
ATOM 801 C C . SER A 1 112 ? -12.980 -24.051 -10.664 1.00 86.62 112 SER A C 1
ATOM 803 O O . SER A 1 112 ? -13.934 -24.526 -10.046 1.00 86.62 112 SER A O 1
ATOM 805 N N . VAL A 1 113 ? -13.145 -23.225 -11.701 1.00 90.06 113 VAL A N 1
ATOM 806 C CA . VAL A 1 113 ? -14.457 -22.778 -12.192 1.00 90.06 113 VAL A CA 1
ATOM 807 C C . VAL A 1 113 ? -15.254 -23.938 -12.787 1.00 90.06 113 VAL A C 1
ATOM 809 O O . VAL A 1 113 ? -16.432 -24.085 -12.471 1.00 90.06 113 VAL A O 1
ATOM 812 N N . VAL A 1 114 ? -14.625 -24.806 -13.584 1.00 90.25 114 VAL A N 1
ATOM 813 C CA . VAL A 1 114 ? -15.274 -25.994 -14.161 1.00 90.25 114 VAL A CA 1
ATOM 814 C C . VAL A 1 114 ? -15.708 -26.961 -13.062 1.00 90.25 114 VAL A C 1
ATOM 816 O O . VAL A 1 114 ? -16.844 -27.421 -13.075 1.00 90.25 114 VAL A O 1
ATOM 819 N N . LEU A 1 115 ? -14.862 -27.231 -12.064 1.00 85.38 115 LEU A N 1
ATOM 820 C CA . LEU A 1 115 ? -15.243 -28.065 -10.919 1.00 85.38 115 LEU A CA 1
ATOM 821 C C . LEU A 1 115 ? -16.402 -27.452 -10.125 1.00 85.38 115 LEU A C 1
ATOM 823 O O . LEU A 1 115 ? -17.296 -28.181 -9.697 1.00 85.38 115 LEU A O 1
ATOM 827 N N . LEU A 1 116 ? -16.422 -26.129 -9.958 1.00 84.56 116 LEU A N 1
ATOM 828 C CA . LEU A 1 116 ? -17.516 -25.426 -9.294 1.00 84.56 116 LEU A CA 1
ATOM 829 C C . LEU A 1 116 ? -18.817 -25.493 -10.110 1.00 84.56 116 LEU A C 1
ATOM 831 O O . LEU A 1 116 ? -19.882 -25.729 -9.540 1.00 84.56 116 LEU A O 1
ATOM 835 N N . ALA A 1 117 ? -18.736 -25.329 -11.432 1.00 84.88 117 ALA A N 1
ATOM 836 C CA . ALA A 1 117 ? -19.868 -25.448 -12.345 1.00 84.88 117 ALA A CA 1
ATOM 837 C C . ALA A 1 117 ? -20.428 -26.878 -12.355 1.00 84.88 117 ALA A C 1
ATOM 839 O O . ALA A 1 117 ? -21.628 -27.058 -12.176 1.00 84.88 117 ALA A O 1
ATOM 840 N N . LEU A 1 118 ? -19.564 -27.895 -12.452 1.00 84.94 118 LEU A N 1
ATOM 841 C CA . LEU A 1 118 ? -19.945 -29.311 -12.386 1.00 84.94 118 LEU A CA 1
ATOM 842 C C . LEU A 1 118 ? -20.587 -29.678 -11.039 1.00 84.94 118 LEU A C 1
ATOM 844 O O . LEU A 1 118 ? -21.534 -30.463 -11.005 1.00 84.94 118 LEU A O 1
ATOM 848 N N . ARG A 1 119 ? -20.113 -29.086 -9.932 1.00 81.50 119 ARG A N 1
ATOM 849 C CA . ARG A 1 119 ? -20.709 -29.262 -8.599 1.00 81.50 119 ARG A CA 1
ATOM 850 C C . ARG A 1 119 ? -22.071 -28.568 -8.481 1.00 81.50 119 ARG A C 1
ATOM 852 O O . ARG A 1 119 ? -22.990 -29.151 -7.919 1.00 81.50 119 ARG A O 1
ATOM 859 N N . LYS A 1 120 ? -22.231 -27.361 -9.043 1.00 78.31 120 LYS A N 1
ATOM 860 C CA . LYS A 1 120 ? -23.524 -26.644 -9.097 1.00 78.31 120 LYS A CA 1
ATOM 861 C C . LYS A 1 120 ? -24.556 -27.331 -9.993 1.00 78.31 120 LYS A C 1
ATOM 863 O O . LYS A 1 120 ? -25.735 -27.303 -9.668 1.00 78.31 120 LYS A O 1
ATOM 868 N N . LEU A 1 121 ? -24.120 -27.952 -11.087 1.00 79.56 121 LEU A N 1
ATOM 869 C CA . LEU A 1 121 ? -24.965 -28.722 -12.008 1.00 79.56 121 LEU A CA 1
ATOM 870 C C . LEU A 1 121 ? -25.319 -30.125 -11.475 1.00 79.56 121 LEU A C 1
ATOM 872 O O . LEU A 1 121 ? -25.990 -30.881 -12.167 1.00 79.56 121 LEU A O 1
ATOM 876 N N . GLY A 1 122 ? -24.887 -30.491 -10.260 1.00 68.31 122 GLY A N 1
ATOM 877 C CA . GLY A 1 122 ? -25.241 -31.768 -9.629 1.00 68.31 122 GLY A CA 1
ATOM 878 C C . GLY A 1 122 ? -24.599 -33.007 -10.270 1.00 68.31 122 GLY A C 1
ATOM 879 O O . GLY A 1 122 ? -24.997 -34.124 -9.953 1.00 68.31 122 GLY A O 1
ATOM 880 N N . LEU A 1 123 ? -23.599 -32.831 -11.147 1.00 62.78 123 LEU A N 1
ATOM 881 C CA . LEU A 1 123 ? -22.941 -33.915 -11.897 1.00 62.78 123 LEU A CA 1
ATOM 882 C C . LEU A 1 123 ? -21.756 -34.569 -11.163 1.00 62.78 123 LEU A C 1
ATOM 884 O O . LEU A 1 123 ? -21.204 -35.556 -11.646 1.00 62.78 123 LEU A O 1
ATOM 888 N N . ARG A 1 124 ? -21.353 -34.049 -9.999 1.00 55.47 124 ARG A N 1
ATOM 889 C CA . ARG A 1 124 ? -20.367 -34.682 -9.108 1.00 55.47 124 ARG A CA 1
ATOM 890 C C . ARG A 1 124 ? -20.940 -34.767 -7.692 1.00 55.47 124 ARG A C 1
ATOM 892 O O . ARG A 1 124 ? -21.042 -33.734 -7.029 1.00 55.47 124 ARG A O 1
ATOM 899 N N . ARG A 1 125 ? -21.330 -35.980 -7.277 1.00 52.97 125 ARG A N 1
ATOM 900 C CA . ARG A 1 125 ? -21.511 -36.344 -5.861 1.00 52.97 125 ARG A CA 1
ATOM 901 C C . ARG A 1 125 ? -20.156 -36.361 -5.162 1.00 52.97 125 ARG A C 1
ATOM 903 O O . ARG A 1 125 ? -19.187 -36.816 -5.809 1.00 52.97 125 ARG A O 1
#